Protein AF-B9DJD1-F1 (afdb_monomer_lite)

Structure (mmCIF, N/CA/C/O backbone):
data_AF-B9DJD1-F1
#
_entry.id   AF-B9DJD1-F1
#
loop_
_atom_site.group_PDB
_atom_site.id
_atom_site.type_symbol
_atom_site.label_atom_id
_atom_site.label_alt_id
_atom_site.label_comp_id
_atom_site.label_asym_id
_atom_site.label_entity_id
_atom_site.label_seq_id
_atom_site.pdbx_PDB_ins_code
_atom_site.Cartn_x
_atom_site.Cartn_y
_atom_site.Cartn_z
_atom_site.occupancy
_atom_site.B_iso_or_equiv
_atom_site.auth_seq_id
_atom_site.auth_comp_id
_atom_site.auth_asym_id
_atom_site.auth_atom_id
_atom_site.pdbx_PDB_model_num
ATOM 1 N N . MET A 1 1 ? 0.302 10.113 -3.351 1.00 68.50 1 MET A N 1
ATOM 2 C CA . MET A 1 1 ? 1.352 10.547 -4.304 1.00 68.50 1 MET A CA 1
ATOM 3 C C . MET A 1 1 ? 2.249 9.365 -4.664 1.00 68.50 1 MET A C 1
ATOM 5 O O . MET A 1 1 ? 2.921 8.835 -3.783 1.00 68.50 1 MET A O 1
ATOM 9 N N . ILE A 1 2 ? 2.240 8.950 -5.933 1.00 71.88 2 ILE A N 1
ATOM 10 C CA . ILE A 1 2 ? 3.065 7.850 -6.461 1.00 71.88 2 ILE A CA 1
ATOM 11 C C . ILE A 1 2 ? 4.502 8.347 -6.654 1.00 71.88 2 ILE A C 1
ATOM 13 O O . ILE A 1 2 ? 4.718 9.436 -7.186 1.00 71.88 2 ILE A O 1
ATOM 17 N N . LYS A 1 3 ? 5.480 7.557 -6.215 1.00 78.31 3 LYS A N 1
ATOM 18 C CA . LYS A 1 3 ? 6.914 7.838 -6.348 1.00 78.31 3 LYS A CA 1
ATOM 19 C C . LYS A 1 3 ? 7.573 6.790 -7.245 1.00 78.31 3 LYS A C 1
ATOM 21 O O . LYS A 1 3 ? 7.017 5.718 -7.469 1.00 78.31 3 LYS A O 1
ATOM 26 N N . LYS A 1 4 ? 8.756 7.104 -7.769 1.00 73.75 4 LYS A N 1
ATOM 27 C CA . LYS A 1 4 ? 9.574 6.181 -8.567 1.00 73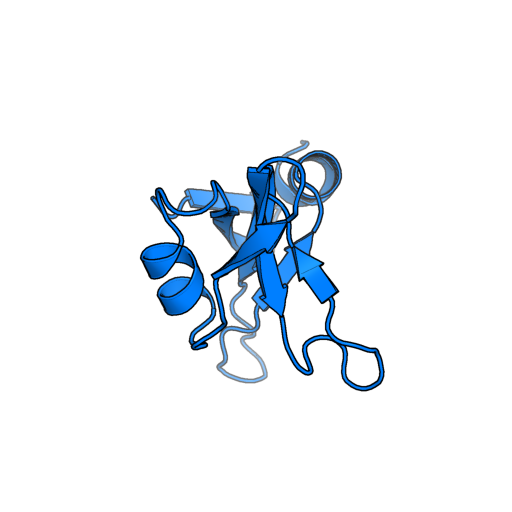.75 4 LYS A CA 1
ATOM 28 C C . LYS A 1 4 ? 10.835 5.833 -7.788 1.00 73.75 4 LYS A C 1
ATOM 30 O O . LYS A 1 4 ? 11.445 6.731 -7.214 1.00 73.75 4 LYS A O 1
ATOM 35 N N . ALA A 1 5 ? 11.197 4.557 -7.759 1.00 67.19 5 ALA A N 1
ATOM 36 C CA . ALA A 1 5 ? 12.483 4.077 -7.267 1.00 67.19 5 ALA A CA 1
ATOM 37 C C . ALA A 1 5 ? 13.217 3.392 -8.425 1.00 67.19 5 ALA A C 1
ATOM 39 O O . ALA A 1 5 ? 12.592 2.762 -9.281 1.00 67.19 5 ALA A O 1
ATOM 40 N N . ILE A 1 6 ? 14.533 3.571 -8.486 1.00 64.00 6 ILE A N 1
ATOM 41 C CA . ILE A 1 6 ? 15.358 3.109 -9.600 1.00 64.00 6 ILE A CA 1
ATOM 42 C C . ILE A 1 6 ? 16.422 2.186 -9.028 1.00 64.00 6 ILE A C 1
ATOM 44 O O . ILE A 1 6 ? 17.302 2.648 -8.310 1.00 64.00 6 ILE A O 1
ATOM 48 N N . LYS A 1 7 ? 16.392 0.911 -9.420 1.00 61.09 7 LYS A N 1
ATOM 49 C CA . LYS A 1 7 ? 17.560 0.040 -9.318 1.00 61.09 7 LYS A CA 1
ATOM 50 C C . LYS A 1 7 ? 17.690 -0.734 -10.611 1.00 61.09 7 LYS A C 1
ATOM 52 O O . LYS A 1 7 ? 16.874 -1.599 -10.895 1.00 61.09 7 LYS A O 1
ATOM 57 N N . ARG A 1 8 ? 18.700 -0.388 -11.412 1.00 52.00 8 ARG A N 1
ATOM 58 C CA . ARG A 1 8 ? 18.912 -0.977 -12.742 1.00 52.00 8 ARG A CA 1
ATOM 59 C C . ARG A 1 8 ? 18.891 -2.517 -12.668 1.00 52.00 8 ARG A C 1
ATOM 61 O O . ARG A 1 8 ? 19.561 -3.062 -11.790 1.00 52.00 8 ARG A O 1
ATOM 68 N N . PRO A 1 9 ? 18.195 -3.208 -13.588 1.00 56.91 9 PRO A N 1
ATOM 69 C CA . PRO A 1 9 ? 17.449 -2.680 -14.739 1.00 56.91 9 PRO A CA 1
ATOM 70 C C . PRO A 1 9 ? 16.002 -2.234 -14.433 1.00 56.91 9 PRO A C 1
ATOM 72 O O . PRO A 1 9 ? 15.356 -1.657 -15.305 1.00 56.91 9 PRO A O 1
ATOM 75 N N . ASP A 1 10 ? 15.507 -2.425 -13.210 1.00 64.38 10 ASP A N 1
ATOM 76 C CA . ASP A 1 10 ? 14.090 -2.286 -12.873 1.00 64.38 10 ASP A CA 1
ATOM 77 C C . ASP A 1 10 ? 13.741 -0.865 -12.394 1.00 64.38 10 ASP A C 1
ATOM 79 O O . ASP A 1 10 ? 14.157 -0.396 -11.328 1.00 64.38 10 ASP A O 1
ATOM 83 N N . VAL A 1 11 ? 12.929 -0.158 -13.184 1.00 76.81 11 VAL A N 1
ATOM 84 C CA . VAL A 1 11 ? 12.231 1.051 -12.726 1.00 76.81 11 VAL A CA 1
ATOM 85 C C . VAL A 1 11 ? 10.925 0.610 -12.085 1.00 76.81 11 VAL A C 1
ATOM 87 O O . VAL A 1 11 ? 10.034 0.106 -12.770 1.00 76.81 11 VAL A O 1
ATOM 90 N N . VAL A 1 12 ? 10.799 0.823 -10.776 1.00 86.06 12 VAL A N 1
ATOM 91 C CA . VAL A 1 12 ? 9.574 0.504 -10.040 1.00 86.06 12 VAL A CA 1
ATOM 92 C C . VAL A 1 12 ? 8.838 1.783 -9.656 1.00 86.06 12 VAL A C 1
ATOM 94 O O . VAL A 1 12 ? 9.430 2.783 -9.239 1.00 86.06 12 VAL A O 1
ATOM 97 N N . GLU A 1 13 ? 7.519 1.759 -9.787 1.00 90.81 13 GLU A N 1
ATOM 98 C CA . GLU A 1 13 ? 6.642 2.770 -9.198 1.00 90.81 13 GLU A CA 1
ATOM 99 C C . GLU A 1 13 ? 6.188 2.262 -7.835 1.00 90.81 13 GLU A C 1
ATOM 101 O O . GLU A 1 13 ? 5.986 1.061 -7.665 1.00 90.81 13 GLU A O 1
ATOM 106 N N . TYR A 1 14 ? 6.030 3.147 -6.857 1.00 93.38 14 TYR A N 1
ATOM 107 C CA . TYR A 1 14 ? 5.616 2.751 -5.518 1.00 93.38 14 TYR A CA 1
ATOM 108 C C . TYR A 1 14 ? 4.755 3.802 -4.817 1.00 93.38 14 TYR A C 1
ATOM 110 O O . TYR A 1 14 ? 4.818 5.000 -5.108 1.00 93.38 14 TYR A O 1
ATOM 118 N N . ILE A 1 15 ? 3.958 3.342 -3.857 1.00 94.31 15 ILE A N 1
ATOM 119 C CA . ILE A 1 15 ? 3.132 4.154 -2.968 1.00 94.31 15 ILE A CA 1
ATOM 120 C C . ILE A 1 15 ? 3.186 3.573 -1.550 1.00 94.31 15 ILE A C 1
ATOM 122 O O . ILE A 1 15 ? 3.046 2.371 -1.337 1.00 94.31 15 ILE A O 1
ATOM 126 N N . GLU A 1 16 ? 3.420 4.435 -0.563 1.00 95.81 16 GLU A N 1
ATOM 127 C CA . GLU A 1 16 ? 3.322 4.070 0.852 1.00 95.81 16 GLU A CA 1
ATOM 128 C C . GLU A 1 16 ? 1.870 4.183 1.299 1.00 95.81 16 GLU A C 1
ATOM 130 O O . GLU A 1 16 ? 1.264 5.238 1.133 1.00 95.81 16 GLU A O 1
ATOM 135 N N . PHE A 1 17 ? 1.314 3.126 1.878 1.00 94.81 17 PHE A N 1
ATOM 136 C CA . PHE A 1 17 ? -0.020 3.163 2.459 1.00 94.81 17 PHE A CA 1
ATOM 137 C C . PHE A 1 17 ? -0.006 3.931 3.782 1.00 94.81 17 PHE A C 1
ATOM 139 O O . PHE A 1 17 ? 0.806 3.653 4.661 1.00 94.81 17 PHE A O 1
ATOM 146 N N . LYS A 1 18 ? -0.915 4.893 3.932 1.00 94.56 18 LYS A N 1
ATOM 147 C CA . LYS A 1 18 ? -1.037 5.777 5.098 1.00 94.56 18 LYS A CA 1
ATOM 148 C C . LYS A 1 18 ? -2.402 5.662 5.790 1.00 94.56 18 LYS A C 1
ATOM 150 O O . LYS A 1 18 ? -2.797 6.563 6.522 1.00 94.56 18 LYS A O 1
ATOM 155 N N . GLY A 1 19 ? -3.138 4.578 5.551 1.00 93.38 19 GLY A N 1
ATOM 156 C CA . GLY A 1 19 ? -4.506 4.436 6.048 1.00 93.38 19 GLY A CA 1
ATOM 157 C C . GLY A 1 19 ? -5.508 5.197 5.183 1.00 93.38 19 GLY A C 1
ATOM 158 O O . GLY A 1 19 ? -5.349 5.315 3.964 1.00 93.38 19 GLY A O 1
ATOM 159 N N . LYS A 1 20 ? -6.549 5.733 5.818 1.00 93.62 20 LYS A N 1
ATOM 160 C CA . LYS A 1 20 ? -7.649 6.446 5.162 1.00 93.62 20 LYS A CA 1
ATOM 161 C C . LYS A 1 20 ? -7.194 7.645 4.327 1.00 93.62 20 LYS A C 1
ATOM 163 O O . LYS A 1 20 ? -7.845 7.939 3.328 1.00 93.62 20 LYS A O 1
ATOM 168 N N . GLU A 1 21 ? -6.080 8.294 4.691 1.00 94.88 21 GLU A N 1
ATOM 169 C CA . GLU A 1 21 ? -5.517 9.459 3.980 1.00 94.88 21 GLU A CA 1
ATOM 170 C C . GLU A 1 21 ? -5.341 9.193 2.479 1.00 94.88 21 GLU A C 1
ATOM 172 O O . GLU A 1 21 ? -5.655 10.055 1.663 1.00 94.88 21 GLU A O 1
ATOM 177 N N . ASN A 1 22 ? -4.859 8.003 2.107 1.00 95.44 22 ASN A N 1
ATOM 178 C CA . ASN A 1 22 ? -4.546 7.671 0.717 1.00 95.44 22 ASN A CA 1
ATOM 179 C C . ASN A 1 22 ? -5.079 6.306 0.267 1.00 95.44 22 ASN A C 1
ATOM 181 O O . ASN A 1 22 ? -4.624 5.759 -0.736 1.00 95.44 22 ASN A O 1
ATOM 185 N N . PHE A 1 23 ? -6.059 5.762 0.985 1.00 94.06 23 PHE A N 1
ATOM 186 C CA . PHE A 1 23 ? -6.678 4.474 0.686 1.00 94.06 23 PHE A CA 1
ATOM 187 C C . PHE A 1 23 ? -7.168 4.366 -0.770 1.00 94.06 23 PHE A C 1
ATOM 189 O O . PHE A 1 23 ? -6.871 3.385 -1.453 1.00 94.06 23 PHE A O 1
ATOM 196 N N . LYS A 1 24 ? -7.860 5.402 -1.268 1.00 94.56 24 LYS A N 1
ATOM 197 C CA . LYS A 1 24 ? -8.360 5.437 -2.650 1.00 94.56 24 LYS A CA 1
ATOM 198 C C . LYS A 1 24 ? -7.218 5.366 -3.668 1.00 94.56 24 LYS A C 1
ATOM 200 O O . LYS A 1 24 ? -7.290 4.584 -4.609 1.00 94.56 24 LYS A O 1
ATOM 205 N N . GLU A 1 25 ? -6.147 6.125 -3.437 1.00 95.75 25 GLU A N 1
ATOM 206 C CA . GLU A 1 25 ? -4.968 6.125 -4.310 1.00 95.75 25 GLU A CA 1
ATOM 207 C C . GLU A 1 25 ? -4.272 4.759 -4.331 1.00 95.75 25 GLU A C 1
ATOM 209 O O . GLU A 1 25 ? -3.802 4.327 -5.379 1.00 95.75 25 GLU A O 1
ATOM 214 N N . VAL A 1 26 ? -4.207 4.063 -3.189 1.00 94.50 26 VAL A N 1
ATOM 215 C CA . VAL A 1 26 ? -3.622 2.715 -3.107 1.00 94.50 26 VAL A CA 1
ATOM 216 C C . VAL A 1 26 ? -4.456 1.706 -3.896 1.00 94.50 26 VAL A C 1
ATOM 218 O O . VAL A 1 26 ? -3.884 0.941 -4.665 1.00 94.50 26 VAL A O 1
ATOM 221 N N . CYS A 1 27 ? -5.786 1.738 -3.764 1.00 93.06 27 CYS A N 1
ATOM 222 C CA . CYS A 1 27 ? -6.693 0.873 -4.528 1.00 93.06 27 CYS A CA 1
ATOM 223 C C . CYS A 1 27 ? -6.563 1.094 -6.043 1.00 93.06 27 CYS A C 1
ATOM 225 O O . CYS A 1 27 ? -6.422 0.138 -6.806 1.00 93.06 27 CYS A O 1
ATOM 227 N N . GLU A 1 28 ? -6.540 2.358 -6.477 1.00 94.19 28 GLU A N 1
ATOM 228 C CA . GLU A 1 28 ? -6.308 2.726 -7.879 1.00 94.19 28 GLU A CA 1
ATOM 229 C C . GLU A 1 28 ? -4.924 2.271 -8.367 1.00 94.19 28 GLU A C 1
ATOM 231 O O . GLU A 1 28 ? -4.788 1.788 -9.490 1.00 94.19 28 GLU A O 1
ATOM 236 N N . PHE A 1 29 ? -3.895 2.372 -7.520 1.00 92.50 29 PHE A N 1
ATOM 237 C CA . PHE A 1 29 ? -2.529 1.975 -7.856 1.00 92.50 29 PHE A CA 1
ATOM 238 C C . PHE A 1 29 ? -2.390 0.471 -8.132 1.00 92.50 29 PHE A C 1
ATOM 240 O O . PHE A 1 29 ? -1.706 0.098 -9.091 1.00 92.50 29 PHE A O 1
ATOM 247 N N . ILE A 1 30 ? -3.038 -0.373 -7.320 1.00 90.38 30 ILE A N 1
ATOM 248 C CA . ILE A 1 30 ? -3.024 -1.841 -7.468 1.00 90.38 30 ILE A CA 1
ATOM 249 C C . ILE A 1 30 ? -4.135 -2.374 -8.384 1.00 90.38 30 ILE A C 1
ATOM 251 O O . ILE A 1 30 ? -4.182 -3.574 -8.648 1.00 90.38 30 ILE A O 1
ATOM 255 N N . GLY A 1 31 ? -5.038 -1.505 -8.851 1.00 89.81 31 GLY A N 1
ATOM 256 C CA . GLY A 1 31 ? -6.162 -1.881 -9.708 1.00 89.81 31 GLY A CA 1
ATOM 257 C C . GLY A 1 31 ? -7.185 -2.790 -9.021 1.00 89.81 31 GLY A C 1
ATOM 258 O O . GLY A 1 31 ? -7.794 -3.625 -9.686 1.00 89.81 31 GLY A O 1
ATOM 259 N N . ARG A 1 32 ? -7.361 -2.670 -7.697 1.00 88.38 32 ARG A N 1
ATOM 260 C CA . ARG A 1 32 ? -8.277 -3.515 -6.911 1.00 88.38 32 ARG A CA 1
ATOM 261 C C . ARG A 1 32 ? -9.164 -2.689 -5.992 1.00 88.38 32 ARG A C 1
ATOM 263 O O . ARG A 1 32 ? -8.773 -1.621 -5.533 1.00 88.38 32 ARG A O 1
ATOM 270 N N . SER A 1 33 ? -10.352 -3.215 -5.706 1.00 89.56 33 SER A N 1
ATOM 271 C CA . SER A 1 33 ? -11.252 -2.684 -4.684 1.00 89.56 33 SER A CA 1
ATOM 272 C C . SER A 1 33 ? -11.153 -3.568 -3.447 1.00 89.56 33 SER A C 1
ATOM 274 O O . SER A 1 33 ? -11.568 -4.721 -3.477 1.00 89.56 33 SER A O 1
ATOM 276 N N . GLU A 1 34 ? -10.570 -3.030 -2.380 1.00 90.06 34 GLU A N 1
ATOM 277 C CA . GLU A 1 34 ? -10.315 -3.755 -1.132 1.00 90.06 34 GLU A CA 1
ATOM 278 C C . GLU A 1 34 ? -10.958 -3.014 0.039 1.00 90.06 34 GLU A C 1
ATOM 280 O O . GLU A 1 34 ? -11.075 -1.793 -0.024 1.00 90.06 34 GLU A O 1
ATOM 285 N N . PRO A 1 35 ? -11.381 -3.685 1.119 1.00 91.62 35 PRO A N 1
ATOM 286 C CA . PRO A 1 35 ? -11.935 -2.986 2.266 1.00 91.62 35 PRO A CA 1
ATOM 287 C C . PRO A 1 35 ? -10.842 -2.360 3.147 1.00 91.62 35 PRO A C 1
ATOM 289 O O . PRO A 1 35 ? -9.809 -2.965 3.441 1.00 91.62 35 PRO A O 1
ATOM 292 N N . LEU A 1 36 ? -11.117 -1.141 3.622 1.00 93.62 36 LEU A N 1
ATOM 293 C CA . LEU A 1 36 ? -10.394 -0.500 4.719 1.00 93.62 36 LEU A CA 1
ATOM 294 C C . LEU A 1 36 ? -11.161 -0.751 6.019 1.00 93.62 36 LEU A C 1
ATOM 296 O O . LEU A 1 36 ? -12.326 -0.370 6.132 1.00 93.62 36 LEU A O 1
ATOM 300 N N . LEU A 1 37 ? -10.509 -1.372 6.995 1.00 94.44 37 LEU A N 1
ATOM 301 C CA . LEU A 1 37 ? -11.109 -1.763 8.266 1.00 94.44 37 LEU A CA 1
ATOM 302 C C . LEU A 1 37 ? -10.360 -1.124 9.437 1.00 94.44 37 LEU A C 1
ATOM 304 O O . LEU A 1 37 ? -9.179 -0.789 9.341 1.00 94.44 37 LEU A O 1
ATOM 308 N N . THR A 1 38 ? -11.045 -0.979 10.569 1.00 93.31 38 THR A N 1
ATOM 309 C CA . THR A 1 38 ? -10.478 -0.431 11.807 1.00 93.31 38 THR A CA 1
ATOM 310 C C . THR A 1 38 ? -10.554 -1.485 12.903 1.00 93.31 38 THR A C 1
ATOM 312 O O . THR A 1 38 ? -11.604 -2.081 13.139 1.00 93.31 38 THR A O 1
ATOM 315 N N . ARG A 1 39 ? -9.428 -1.741 13.569 1.00 89.12 39 ARG A N 1
ATOM 316 C CA . ARG A 1 39 ? -9.352 -2.635 14.729 1.00 89.12 39 ARG A CA 1
ATOM 317 C C . ARG A 1 39 ? -9.948 -1.971 15.971 1.00 89.12 39 ARG A C 1
ATOM 319 O O . ARG A 1 39 ? -10.122 -0.758 16.032 1.00 89.12 39 ARG A O 1
ATOM 326 N N . THR A 1 40 ? -10.193 -2.771 17.006 1.00 89.25 40 THR A N 1
ATOM 327 C CA . THR A 1 40 ? -10.686 -2.294 18.309 1.00 89.25 40 THR A CA 1
ATOM 328 C C . THR A 1 40 ? -9.731 -1.327 19.015 1.00 89.25 40 THR A C 1
ATOM 330 O O . THR A 1 40 ? -10.181 -0.530 19.829 1.00 89.25 40 THR A O 1
ATOM 333 N N . ASP A 1 41 ? -8.434 -1.351 18.687 1.00 89.81 41 ASP A N 1
ATOM 334 C CA . ASP A 1 41 ? -7.430 -0.397 19.180 1.00 89.81 41 ASP A CA 1
ATOM 335 C C . ASP A 1 41 ? -7.360 0.902 18.348 1.00 89.81 41 ASP A C 1
ATOM 337 O O . ASP A 1 41 ? -6.451 1.709 18.535 1.00 89.81 41 ASP A O 1
ATOM 341 N N . GLY A 1 42 ? -8.299 1.100 17.416 1.00 87.19 42 GLY A N 1
ATOM 342 C CA . GLY A 1 42 ? -8.377 2.272 16.547 1.00 87.19 42 GLY A CA 1
ATOM 343 C C . GLY A 1 42 ? -7.423 2.243 15.352 1.00 87.19 42 GLY A C 1
ATOM 344 O O . GLY A 1 42 ? -7.429 3.182 14.558 1.00 87.19 42 GLY A O 1
ATOM 345 N N . LYS A 1 43 ? -6.611 1.188 15.181 1.00 88.50 43 LYS A N 1
ATOM 346 C CA . LYS A 1 43 ? -5.681 1.096 14.049 1.00 88.50 43 LYS A CA 1
ATOM 347 C C . LYS A 1 43 ? -6.381 0.649 12.774 1.00 88.50 43 LYS A C 1
ATOM 349 O O . LYS A 1 43 ? -7.056 -0.382 12.741 1.00 88.50 43 LYS A O 1
ATOM 354 N N . GLU A 1 44 ? -6.162 1.408 11.710 1.00 92.50 44 GLU A N 1
ATOM 355 C CA . GLU A 1 44 ? -6.645 1.092 10.370 1.00 92.50 44 GLU A CA 1
ATOM 356 C C . GLU A 1 44 ? -5.754 0.047 9.688 1.00 92.50 44 GLU A C 1
ATOM 358 O O . GLU A 1 44 ? -4.534 0.025 9.878 1.00 92.50 44 GLU A O 1
ATOM 363 N N . TYR A 1 45 ? -6.362 -0.802 8.864 1.00 92.56 45 TYR A N 1
ATOM 364 C CA . TYR A 1 45 ? -5.665 -1.720 7.971 1.00 92.56 45 TYR A CA 1
ATOM 365 C C . TYR A 1 45 ? -6.479 -1.959 6.700 1.00 92.56 45 TYR A C 1
ATOM 367 O O . TYR A 1 45 ? -7.709 -1.916 6.706 1.00 92.56 45 TYR A O 1
ATOM 375 N N . LEU A 1 46 ? -5.778 -2.210 5.601 1.00 92.69 46 LEU A N 1
ATOM 376 C CA . LEU A 1 46 ? -6.361 -2.650 4.343 1.00 92.69 46 LEU A CA 1
ATOM 377 C C . LEU A 1 46 ? -6.358 -4.179 4.329 1.00 92.69 46 LEU A C 1
ATOM 379 O O . LEU A 1 46 ? -5.316 -4.788 4.557 1.00 92.69 46 LEU A O 1
ATOM 383 N N . LEU A 1 47 ? -7.509 -4.803 4.111 1.00 90.50 47 LEU A N 1
ATOM 384 C CA . LEU A 1 47 ? -7.604 -6.258 4.022 1.00 90.50 47 LEU A CA 1
ATOM 385 C C . LEU A 1 47 ? -7.399 -6.665 2.563 1.00 90.50 47 LEU A C 1
ATOM 387 O O . LEU A 1 47 ? -8.239 -6.359 1.727 1.00 90.50 47 LEU A O 1
ATOM 391 N N . LEU A 1 48 ? -6.272 -7.306 2.255 1.00 85.44 48 LEU A N 1
ATOM 392 C CA . LEU A 1 48 ? -6.002 -7.815 0.913 1.00 85.44 48 LEU A CA 1
ATOM 393 C C . LEU A 1 48 ? -6.568 -9.229 0.771 1.00 85.44 48 LEU A C 1
ATOM 395 O O . LEU A 1 48 ? -5.924 -10.197 1.185 1.00 85.44 48 LEU A O 1
ATOM 399 N N . ASN A 1 49 ? -7.740 -9.347 0.149 1.00 75.06 49 ASN A N 1
ATOM 400 C CA . ASN A 1 49 ? -8.363 -10.651 -0.078 1.00 75.06 49 ASN A CA 1
ATOM 401 C C . ASN A 1 49 ? -7.606 -11.426 -1.169 1.00 75.06 49 ASN A C 1
ATOM 403 O O . ASN A 1 49 ? -7.194 -10.835 -2.169 1.00 75.06 49 ASN A O 1
ATOM 407 N N . HIS A 1 50 ? -7.419 -12.740 -1.031 1.00 66.69 50 HIS A N 1
ATOM 408 C CA . HIS A 1 50 ? -6.824 -13.602 -2.078 1.00 66.69 50 HIS A CA 1
ATOM 409 C C . HIS A 1 50 ? -5.492 -13.097 -2.684 1.00 66.69 50 HIS A C 1
ATOM 411 O O . HIS A 1 50 ? -5.198 -13.333 -3.856 1.00 66.69 50 HIS A O 1
ATOM 417 N N . TYR A 1 51 ? -4.705 -12.319 -1.937 1.00 63.56 51 TYR A N 1
ATOM 418 C CA . TYR A 1 51 ? -3.507 -11.671 -2.479 1.00 63.56 51 TYR A CA 1
ATOM 419 C C . TYR A 1 51 ? -2.316 -12.620 -2.623 1.00 63.56 51 TYR A C 1
ATOM 421 O O . TYR A 1 51 ? -1.546 -12.523 -3.574 1.00 63.56 51 TYR A O 1
ATOM 429 N N . VAL A 1 52 ? -2.182 -13.563 -1.700 1.00 57.78 52 VAL A N 1
ATOM 430 C CA . VAL A 1 52 ? -1.263 -14.687 -1.843 1.00 57.78 52 VAL A CA 1
ATOM 431 C C . VAL A 1 52 ? -2.139 -15.849 -2.267 1.00 57.78 52 VAL A C 1
ATOM 433 O O . VAL A 1 52 ? -3.071 -16.175 -1.538 1.00 57.78 52 VAL A O 1
ATOM 436 N N . SER A 1 53 ? -1.866 -16.434 -3.434 1.00 48.72 53 SER A N 1
ATOM 437 C CA . SER A 1 53 ? -2.722 -17.420 -4.116 1.00 48.72 53 SER A CA 1
ATOM 438 C C . SER A 1 53 ? -3.175 -18.610 -3.266 1.00 48.72 53 SER A C 1
ATOM 440 O O . SER A 1 53 ? -4.066 -19.326 -3.693 1.00 48.72 53 SER A O 1
ATOM 442 N N . ASP A 1 54 ? -2.627 -18.796 -2.064 1.00 49.72 54 ASP A N 1
ATOM 443 C CA . ASP A 1 54 ? -2.924 -19.907 -1.163 1.00 49.72 54 ASP A CA 1
ATOM 444 C C . ASP A 1 54 ? -2.923 -19.512 0.330 1.00 49.72 54 ASP A C 1
ATOM 446 O O . ASP A 1 54 ? -2.733 -20.370 1.194 1.00 49.72 54 ASP A O 1
ATOM 450 N N . LYS A 1 55 ? -3.083 -18.224 0.684 1.00 53.25 55 LYS A N 1
ATOM 451 C CA . LYS A 1 55 ? -3.162 -17.804 2.098 1.00 53.25 55 LYS A CA 1
ATOM 452 C C . LYS A 1 55 ? -4.316 -16.853 2.384 1.00 53.25 55 LYS A C 1
ATOM 454 O O . LYS A 1 55 ? -4.674 -16.024 1.554 1.00 53.25 55 LYS A O 1
ATOM 459 N N . GLU A 1 56 ? -4.842 -17.030 3.595 1.00 60.00 56 GLU A N 1
ATOM 460 C CA . GLU A 1 56 ? -5.847 -16.214 4.276 1.00 60.00 56 GLU A CA 1
ATOM 461 C C . GLU A 1 56 ? -5.654 -14.711 4.043 1.00 60.00 56 GLU A C 1
ATOM 463 O O . GLU A 1 56 ? -4.531 -14.231 3.857 1.00 60.00 56 GLU A O 1
ATOM 468 N N . ASP A 1 57 ? -6.766 -13.978 4.089 1.00 71.31 57 ASP A N 1
ATOM 469 C CA . ASP A 1 57 ? -6.795 -12.531 3.924 1.00 71.31 57 ASP A CA 1
ATOM 470 C C . ASP A 1 57 ? -5.751 -11.853 4.823 1.00 71.31 57 ASP A C 1
ATOM 472 O O . ASP A 1 57 ? -5.698 -12.058 6.040 1.00 71.31 57 ASP A O 1
ATOM 476 N N . ALA A 1 58 ? -4.887 -11.041 4.215 1.00 79.12 58 ALA A N 1
ATOM 477 C CA . ALA A 1 58 ? -3.746 -10.463 4.911 1.00 79.12 58 ALA A CA 1
ATOM 478 C C . ALA A 1 58 ? -4.035 -9.005 5.302 1.00 79.12 58 ALA A C 1
ATOM 480 O O . ALA A 1 58 ? -4.276 -8.174 4.417 1.00 79.12 58 ALA A O 1
ATOM 481 N N . PRO A 1 59 ? -3.974 -8.644 6.599 1.00 89.31 59 PRO A N 1
ATOM 482 C CA . PRO A 1 59 ? -4.086 -7.254 7.008 1.00 89.31 59 PRO A CA 1
ATOM 483 C C . PRO A 1 59 ? -2.806 -6.490 6.652 1.00 89.31 59 PRO A C 1
ATOM 485 O O . PRO A 1 59 ? -1.709 -6.824 7.104 1.00 89.31 59 PRO A O 1
ATOM 488 N N . ILE A 1 60 ? -2.959 -5.423 5.875 1.00 91.06 60 ILE A N 1
ATOM 489 C CA . ILE A 1 60 ? -1.895 -4.497 5.498 1.00 91.06 60 ILE A CA 1
ATOM 490 C C . ILE A 1 60 ? -2.026 -3.211 6.302 1.00 91.06 60 ILE A C 1
ATOM 492 O O . ILE A 1 60 ? -3.022 -2.497 6.214 1.00 91.06 60 ILE A O 1
ATOM 496 N N . TYR A 1 61 ? -0.994 -2.894 7.076 1.00 92.88 61 TYR A N 1
ATOM 497 C CA . TYR A 1 61 ? 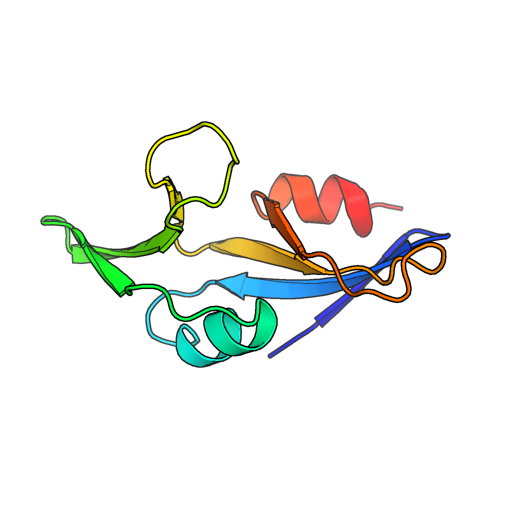-0.979 -1.728 7.956 1.00 92.88 61 TYR A CA 1
ATOM 498 C C . TYR A 1 61 ? -0.296 -0.514 7.306 1.00 92.88 61 TYR A C 1
ATOM 500 O O . TYR A 1 61 ? 0.565 -0.689 6.431 1.00 92.88 61 TYR A O 1
ATOM 508 N N . PRO A 1 62 ? -0.630 0.716 7.744 1.00 94.25 62 PRO A N 1
ATOM 509 C CA . PRO A 1 62 ? 0.088 1.922 7.346 1.00 94.25 62 PRO A CA 1
ATOM 510 C C . PRO A 1 62 ? 1.611 1.79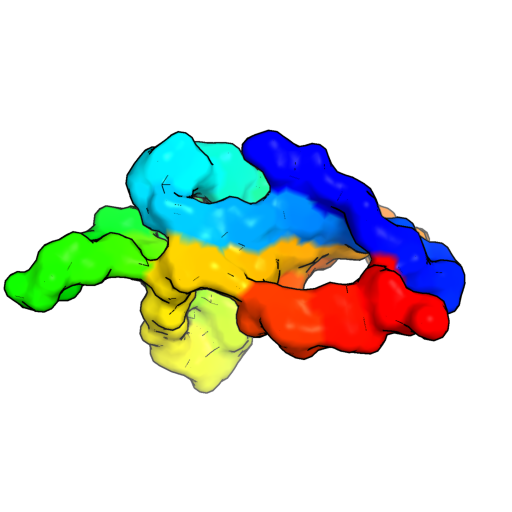1 7.512 1.00 94.25 62 PRO A C 1
ATOM 512 O O . PRO A 1 62 ? 2.096 1.137 8.434 1.00 94.25 62 PRO A O 1
ATOM 515 N N . GLY A 1 63 ? 2.367 2.404 6.603 1.00 92.75 63 GLY A N 1
ATOM 516 C CA . GLY A 1 63 ? 3.820 2.253 6.478 1.00 92.75 63 GLY A CA 1
ATOM 517 C C . GLY A 1 63 ? 4.253 1.113 5.550 1.00 92.75 63 GLY A C 1
ATOM 518 O O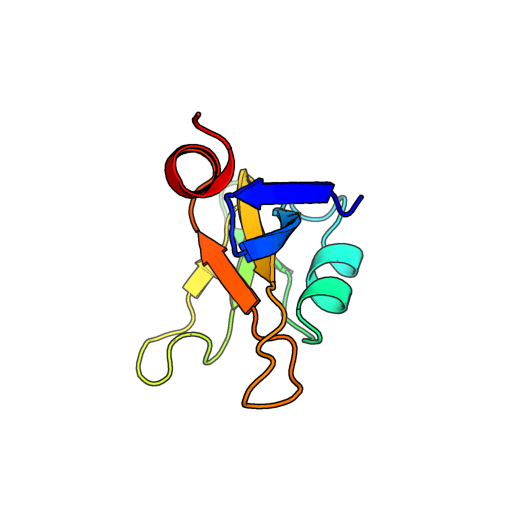 . GLY A 1 63 ? 5.441 0.961 5.270 1.00 92.75 63 GLY A O 1
ATOM 519 N N . THR A 1 64 ? 3.312 0.316 5.042 1.00 93.56 64 THR A N 1
ATOM 520 C CA . THR A 1 64 ? 3.576 -0.695 4.011 1.00 93.56 64 THR A CA 1
ATOM 521 C C . THR A 1 64 ? 3.746 -0.050 2.634 1.00 93.56 64 THR A C 1
ATOM 523 O O . THR A 1 64 ? 3.033 0.895 2.298 1.00 93.56 64 THR A O 1
ATOM 526 N N . ILE A 1 65 ? 4.674 -0.561 1.820 1.00 94.25 65 ILE A N 1
ATOM 527 C CA . ILE A 1 65 ? 4.886 -0.106 0.444 1.00 94.25 65 ILE A CA 1
ATOM 528 C C . ILE A 1 65 ? 4.197 -1.058 -0.526 1.00 94.25 65 ILE A C 1
ATOM 530 O O . ILE A 1 65 ? 4.482 -2.255 -0.534 1.00 94.25 65 ILE A O 1
ATOM 534 N N . PHE A 1 66 ? 3.352 -0.495 -1.381 1.00 93.31 66 PHE A N 1
ATOM 535 C CA . PHE A 1 66 ? 2.900 -1.122 -2.614 1.00 93.31 66 PHE A CA 1
ATOM 536 C C . PHE A 1 66 ? 3.802 -0.661 -3.747 1.00 93.31 66 PHE A C 1
ATOM 538 O O . PHE A 1 66 ? 4.123 0.524 -3.838 1.00 93.31 66 PHE A O 1
ATOM 545 N N . TYR A 1 67 ? 4.212 -1.576 -4.613 1.00 92.19 67 TYR A N 1
ATOM 546 C CA . TYR A 1 67 ? 5.063 -1.26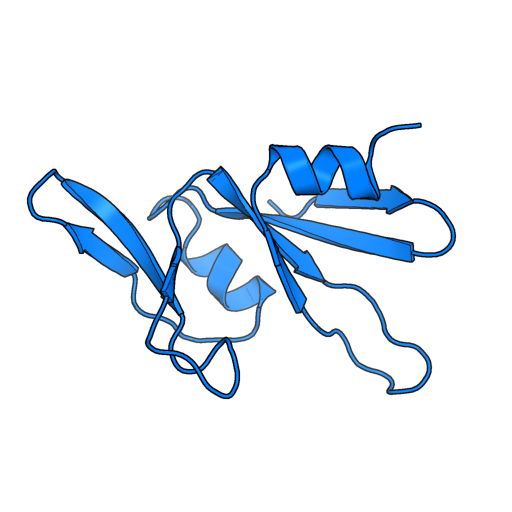0 -5.752 1.00 92.19 67 TYR A CA 1
ATOM 547 C C . TYR A 1 67 ? 4.649 -2.054 -6.980 1.00 92.19 67 TYR A C 1
ATOM 549 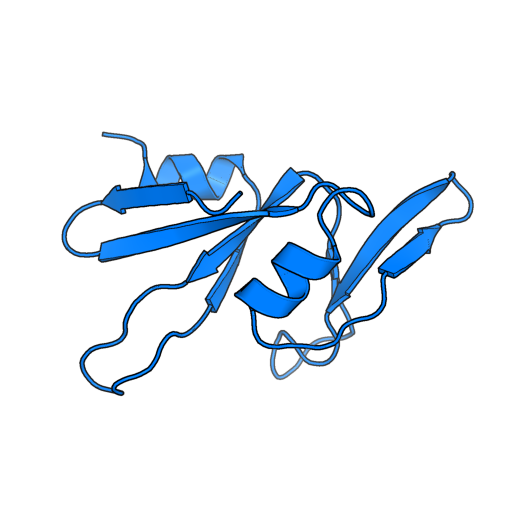O O . TYR A 1 67 ? 4.074 -3.128 -6.855 1.00 92.19 67 TYR A O 1
ATOM 557 N N . ARG A 1 68 ? 4.934 -1.528 -8.166 1.00 90.38 68 ARG A N 1
ATOM 558 C CA . ARG A 1 68 ? 4.692 -2.201 -9.442 1.00 90.38 68 ARG A CA 1
ATOM 559 C C . ARG A 1 68 ? 5.870 -2.000 -10.376 1.00 90.38 68 ARG A C 1
ATOM 561 O O . ARG A 1 68 ? 6.542 -0.968 -10.318 1.00 90.38 68 ARG A O 1
ATOM 568 N N . TRP A 1 69 ? 6.100 -2.980 -11.229 1.00 88.38 69 TRP A N 1
ATOM 569 C CA . TRP A 1 69 ? 7.122 -2.947 -12.269 1.00 88.38 69 TRP A CA 1
ATOM 570 C C . TRP A 1 69 ? 6.468 -3.247 -13.610 1.00 88.38 69 TRP A C 1
ATOM 572 O O . TRP A 1 69 ? 5.326 -3.699 -13.656 1.00 88.38 69 TRP A O 1
ATOM 582 N N . TYR A 1 70 ? 7.158 -2.932 -14.700 1.00 84.81 70 TYR A N 1
ATOM 583 C CA . TYR A 1 70 ? 6.702 -3.327 -16.025 1.00 84.81 70 TYR A CA 1
ATOM 584 C C . TYR A 1 70 ? 7.374 -4.643 -16.396 1.00 84.81 70 TYR A C 1
ATOM 586 O O . TYR A 1 70 ? 8.602 -4.727 -16.416 1.00 84.81 70 TYR A O 1
ATOM 594 N N . ASP A 1 71 ? 6.561 -5.664 -16.637 1.00 84.00 71 ASP A N 1
ATOM 595 C CA . ASP A 1 71 ? 7.011 -6.934 -17.185 1.00 84.00 71 ASP A CA 1
ATOM 596 C C . ASP A 1 71 ? 6.887 -6.854 -18.709 1.00 84.00 71 ASP A C 1
ATOM 598 O O . ASP A 1 71 ? 5.783 -6.866 -19.257 1.00 84.00 71 ASP A O 1
ATOM 602 N N . PHE A 1 72 ? 8.033 -6.719 -19.379 1.00 81.19 72 PHE A N 1
ATOM 603 C CA . PHE A 1 72 ? 8.110 -6.602 -20.835 1.00 81.19 72 PHE A CA 1
ATOM 604 C C . PHE A 1 72 ? 7.755 -7.907 -21.555 1.00 81.19 72 PHE A C 1
ATOM 606 O O . PHE A 1 72 ? 7.325 -7.854 -22.703 1.00 81.19 72 PHE A O 1
ATOM 613 N N . GLU A 1 73 ? 7.941 -9.065 -20.916 1.00 85.44 73 GLU A N 1
ATOM 614 C CA . GLU A 1 73 ? 7.646 -10.363 -21.533 1.00 85.44 73 GLU A CA 1
ATOM 615 C C . GLU A 1 73 ? 6.138 -10.613 -21.576 1.00 85.44 73 GLU A C 1
ATOM 617 O O . GLU A 1 73 ? 5.621 -11.178 -22.538 1.00 85.44 73 GLU A O 1
ATOM 622 N N . GLN A 1 74 ? 5.429 -10.155 -20.543 1.00 84.50 74 GLN A N 1
ATOM 623 C CA . GLN A 1 74 ? 3.985 -10.348 -20.394 1.00 84.50 74 GLN A CA 1
ATOM 624 C C . GLN A 1 74 ? 3.148 -9.116 -20.775 1.00 84.50 74 GLN A C 1
ATOM 626 O O . GLN A 1 74 ? 1.925 -9.166 -20.659 1.00 84.50 74 GLN A O 1
ATOM 631 N N . ASP A 1 75 ? 3.789 -8.015 -21.184 1.00 83.56 75 ASP A N 1
ATOM 632 C CA . ASP A 1 75 ? 3.165 -6.703 -21.429 1.00 83.56 75 ASP A CA 1
ATOM 633 C C . ASP A 1 75 ? 2.168 -6.306 -20.322 1.00 83.56 75 ASP A C 1
ATOM 635 O O . ASP A 1 75 ? 1.019 -5.924 -20.554 1.00 83.56 75 ASP A O 1
ATOM 639 N N . CYS A 1 76 ? 2.593 -6.451 -19.066 1.00 81.75 76 CYS A N 1
ATOM 640 C CA . CYS A 1 76 ? 1.737 -6.181 -17.917 1.00 81.75 76 CYS A CA 1
ATOM 641 C C . CYS A 1 76 ? 2.464 -5.402 -16.818 1.00 81.75 76 CYS A C 1
ATOM 643 O O . CYS A 1 76 ? 3.680 -5.202 -16.838 1.00 81.75 76 CYS A O 1
ATOM 645 N N . LYS A 1 77 ? 1.686 -4.895 -15.855 1.00 83.75 77 LYS A N 1
ATOM 646 C CA . LYS A 1 77 ? 2.192 -4.155 -14.691 1.00 83.75 77 LYS A CA 1
ATOM 647 C C . LYS A 1 77 ? 1.860 -4.900 -13.402 1.00 83.75 77 LYS A C 1
ATOM 649 O O . LYS A 1 77 ? 0.948 -4.477 -12.684 1.00 83.75 77 LYS A O 1
ATOM 654 N N . PRO A 1 78 ? 2.542 -6.023 -13.124 1.00 87.69 78 PRO A N 1
ATOM 655 C CA . PRO A 1 78 ? 2.376 -6.728 -11.864 1.00 87.69 78 PRO A CA 1
ATOM 656 C C . PRO A 1 78 ? 2.746 -5.817 -10.694 1.00 87.69 78 PRO A C 1
ATOM 658 O O . PRO A 1 78 ? 3.529 -4.870 -10.825 1.00 87.69 78 PRO A O 1
ATOM 661 N N . TRP A 1 79 ? 2.175 -6.114 -9.532 1.00 88.94 79 TRP A N 1
ATOM 662 C CA . TRP A 1 79 ? 2.416 -5.356 -8.316 1.00 88.94 79 TRP A CA 1
ATOM 663 C C . TRP A 1 79 ? 2.695 -6.276 -7.130 1.00 88.94 79 TRP A C 1
ATOM 665 O O . TRP A 1 79 ? 2.263 -7.427 -7.071 1.00 88.94 79 TRP A O 1
ATOM 675 N N . GLY A 1 80 ? 3.444 -5.743 -6.175 1.00 89.12 80 GLY A N 1
ATOM 676 C CA . GLY A 1 80 ? 3.873 -6.402 -4.957 1.00 89.12 80 GLY A CA 1
ATOM 677 C C . GLY A 1 80 ? 3.660 -5.511 -3.738 1.00 89.12 80 GLY A C 1
ATOM 678 O O . GLY A 1 80 ? 3.441 -4.301 -3.848 1.00 89.12 80 GLY A O 1
ATOM 679 N N . VAL A 1 81 ? 3.759 -6.118 -2.560 1.00 90.12 81 VAL A N 1
ATOM 680 C CA . VAL A 1 81 ? 3.692 -5.429 -1.274 1.00 90.12 81 VAL A CA 1
ATOM 681 C C . VAL A 1 81 ? 4.872 -5.847 -0.405 1.00 90.12 81 VAL A C 1
ATOM 683 O O . VAL A 1 81 ? 5.264 -7.014 -0.395 1.00 90.12 81 VAL A O 1
ATOM 686 N N . MET A 1 82 ? 5.479 -4.904 0.313 1.00 89.12 82 MET A N 1
ATOM 687 C CA . MET A 1 82 ? 6.526 -5.216 1.288 1.00 89.12 82 MET A CA 1
ATOM 688 C C . MET A 1 82 ? 6.685 -4.116 2.337 1.00 89.12 82 MET A C 1
ATOM 690 O O . MET A 1 82 ? 6.227 -2.986 2.164 1.00 89.12 82 MET A O 1
ATOM 694 N N . ASN A 1 83 ? 7.365 -4.430 3.441 1.00 89.75 83 ASN A N 1
ATOM 695 C CA . ASN A 1 83 ? 7.685 -3.413 4.439 1.00 89.75 83 ASN A CA 1
ATOM 696 C C . ASN A 1 83 ? 8.657 -2.358 3.867 1.00 89.75 83 ASN A C 1
ATOM 698 O O . ASN A 1 83 ? 9.513 -2.656 3.032 1.00 89.75 83 ASN A O 1
ATOM 702 N N . LYS A 1 84 ? 8.529 -1.118 4.347 1.00 89.88 84 LYS A N 1
ATOM 703 C CA . LYS A 1 84 ? 9.279 0.051 3.864 1.00 89.88 84 LYS A CA 1
ATOM 704 C C . LYS A 1 84 ? 10.797 -0.097 3.927 1.00 89.88 84 LYS A C 1
ATOM 706 O O . LYS A 1 84 ? 11.476 0.267 2.971 1.00 89.88 84 LYS A O 1
ATOM 711 N N . GLY A 1 85 ? 11.325 -0.656 5.016 1.00 88.62 85 GLY A N 1
ATOM 712 C CA . GLY A 1 85 ? 12.767 -0.866 5.173 1.00 88.62 85 GLY A CA 1
ATOM 713 C C . GLY A 1 85 ? 13.325 -1.832 4.126 1.00 88.62 85 GLY A C 1
ATOM 714 O O . GLY A 1 85 ? 14.299 -1.520 3.449 1.00 88.62 85 GLY A O 1
ATOM 715 N N . ALA A 1 86 ? 12.660 -2.972 3.930 1.00 88.69 86 ALA A N 1
ATOM 716 C CA . ALA A 1 86 ? 13.037 -3.959 2.926 1.00 88.69 86 ALA A CA 1
ATOM 717 C C . ALA A 1 86 ? 12.898 -3.414 1.497 1.00 88.69 86 ALA A C 1
ATOM 719 O O . ALA A 1 86 ? 13.742 -3.718 0.657 1.00 88.69 86 ALA A O 1
ATOM 720 N N . PHE A 1 87 ? 11.874 -2.594 1.228 1.00 89.75 87 PHE A N 1
ATOM 721 C CA . PHE A 1 87 ? 11.707 -1.942 -0.072 1.00 89.75 87 PHE A CA 1
ATOM 722 C C . PHE A 1 87 ? 12.895 -1.038 -0.406 1.00 89.75 87 PHE A C 1
ATOM 724 O O . PHE A 1 87 ? 13.509 -1.205 -1.459 1.00 89.75 87 PHE A O 1
ATOM 731 N N . PHE A 1 88 ? 13.256 -0.113 0.487 1.00 87.94 88 PHE A N 1
ATOM 732 C CA . PHE A 1 88 ? 14.354 0.815 0.210 1.00 87.94 88 PHE A CA 1
ATOM 733 C C . PHE A 1 88 ? 15.712 0.121 0.171 1.00 87.94 88 PHE A C 1
ATOM 735 O O . PHE A 1 88 ? 16.483 0.401 -0.738 1.00 87.94 88 PHE A O 1
ATOM 742 N N . LYS A 1 89 ? 15.951 -0.874 1.031 1.00 87.19 89 LYS A N 1
ATOM 743 C CA . LYS A 1 89 ? 17.136 -1.736 0.924 1.00 87.19 89 LYS A CA 1
ATOM 744 C C . LYS A 1 89 ? 17.233 -2.439 -0.430 1.00 87.19 89 LYS A C 1
ATOM 746 O O . LYS A 1 89 ? 18.309 -2.598 -1.001 1.00 87.19 89 LYS A O 1
ATOM 751 N N . ARG A 1 90 ? 16.099 -2.887 -0.972 1.00 85.62 90 ARG A N 1
ATOM 752 C CA . ARG A 1 90 ? 16.083 -3.590 -2.253 1.00 85.62 90 ARG A CA 1
ATOM 753 C C . ARG A 1 90 ? 16.263 -2.649 -3.436 1.00 85.62 90 ARG A C 1
ATOM 755 O O . ARG A 1 90 ? 17.042 -3.006 -4.310 1.00 85.62 90 ARG A O 1
ATOM 762 N N . TYR A 1 91 ? 15.568 -1.511 -3.465 1.00 80.69 91 TYR A N 1
ATOM 763 C CA . TYR A 1 91 ? 15.376 -0.686 -4.668 1.00 80.69 91 TYR A CA 1
ATOM 764 C C . TYR A 1 91 ? 15.955 0.735 -4.604 1.00 80.69 91 TYR A C 1
ATOM 766 O O . TYR A 1 91 ? 15.871 1.442 -5.603 1.00 80.69 91 TYR A O 1
ATOM 774 N N . MET A 1 92 ? 16.482 1.182 -3.461 1.00 71.38 92 MET A N 1
ATOM 775 C CA . MET A 1 92 ? 17.026 2.540 -3.292 1.00 71.38 92 MET A CA 1
ATOM 776 C C . MET A 1 92 ? 18.376 2.611 -2.564 1.00 71.38 92 MET A C 1
ATOM 778 O O . MET A 1 92 ? 18.949 3.693 -2.506 1.00 71.38 92 MET A O 1
ATOM 782 N N . GLU A 1 93 ? 18.893 1.509 -2.019 1.00 57.91 93 GLU A N 1
ATOM 783 C CA . GLU A 1 93 ? 20.288 1.448 -1.568 1.00 57.91 93 GLU A CA 1
ATOM 784 C C . GLU A 1 93 ? 21.208 1.174 -2.773 1.00 57.91 93 GLU A C 1
ATOM 786 O O . GLU A 1 93 ? 21.165 0.079 -3.355 1.00 57.91 93 GLU A O 1
ATOM 791 N N . ASP A 1 94 ? 21.982 2.208 -3.130 1.00 49.94 94 ASP A N 1
ATOM 792 C CA . ASP A 1 94 ? 23.299 2.149 -3.787 1.00 49.94 94 ASP A CA 1
ATOM 793 C C . ASP A 1 94 ? 24.396 2.075 -2.710 1.00 49.94 94 ASP A C 1
ATOM 795 O O . ASP A 1 94 ? 24.325 2.873 -1.741 1.00 49.94 94 ASP A O 1
#

Foldseek 3Di:
DWDWFADPPWIKIKDFDAAPVCPVVVCVVQVHDWDWDADPVRFIWTFQCCPPVPDDTDTHGGQKMKMWTQDPVVRDIHIDIDHPVVVCVVGPDD

Sequence (94 aa):
MIKKAIKRPDVVEYIEFKGKENFKEVCEFIGRSEPLLTRTDGKEYLLLNHYVSDKEDAPIYPGTIFYRWYDFEQDCKPWGVMNKGAFFKRYMED

pLDDT: mean 83.6, std 12.74, range [48.72, 95.81]

Radius of gyration: 13.77 Å; chains: 1; bounding box: 35×30×41 Å

Organism: Staphylococcus carnosus (strain TM300) (NCBI:txid396513)

Secondary structure (DSSP, 8-state):
--EEEEETTEEEEEEE--GGGTHHHHHHHHT----EEE-TTS-EEEEETT-STTS-PEEEPTTEEEEE--BTTTTB--EEEEEHHHHHHHHT--